Protein AF-J9DWN6-F1 (afdb_monomer_lite)

Secondary structure (DSSP, 8-state):
-THHHH------EEEEEEEPP--SSS----EEEEEEEEGGGTEEEEEEEESHHHHHHHHHHHHHHHHH---HHHHHHHHHHHHH---PPPP-

Organism: Wuchereria bancrofti (NCBI:txid6293)

Radius of gyration: 16.65 Å; chains: 1; bounding box: 37×36×42 Å

Foldseek 3Di:
DVCVPPVDPFDKDKDKDWDDDPDPDPPDQTKMKIKIDRVVVRDIFIDIDGDDVVRVVVRVLVCCCVVVVADPVVVVVVVVVVVVPDVDDPDD

Structure (mmCIF, N/CA/C/O backbone):
data_AF-J9DWN6-F1
#
_entry.id   AF-J9DWN6-F1
#
loop_
_atom_site.group_PDB
_atom_site.id
_atom_site.type_symbol
_atom_site.label_atom_id
_atom_site.label_alt_id
_atom_site.label_comp_id
_atom_site.label_asym_id
_atom_site.label_entity_id
_atom_site.label_seq_id
_atom_site.pdbx_PDB_ins_code
_atom_site.Cartn_x
_atom_site.Cartn_y
_atom_site.Cartn_z
_atom_site.occupancy
_atom_site.B_iso_or_equiv
_atom_site.auth_seq_id
_atom_site.auth_comp_id
_atom_site.auth_asym_id
_atom_site.auth_atom_id
_atom_site.pdbx_PDB_model_num
ATOM 1 N N . GLU A 1 1 ? -16.102 5.470 16.521 1.00 46.22 1 GLU A N 1
ATOM 2 C CA . GLU A 1 1 ? -16.222 6.024 17.891 1.00 46.22 1 GLU A CA 1
ATOM 3 C C . GLU A 1 1 ? -14.868 6.365 18.535 1.00 46.22 1 GLU A C 1
ATOM 5 O O . GLU A 1 1 ? -14.746 7.458 19.067 1.00 46.22 1 GLU A O 1
ATOM 10 N N . LYS A 1 2 ? -13.820 5.527 18.408 1.00 45.31 2 LYS A N 1
ATOM 11 C CA . LYS A 1 2 ? -12.483 5.787 18.997 1.00 45.31 2 LYS A CA 1
ATOM 12 C C . LYS A 1 2 ? -11.718 7.023 18.473 1.00 45.31 2 LYS A C 1
ATOM 14 O O . LYS A 1 2 ? -11.044 7.663 19.269 1.00 45.31 2 LYS A O 1
ATOM 19 N N . GLU A 1 3 ? -11.849 7.416 17.200 1.00 46.81 3 GLU A N 1
ATOM 20 C CA . GLU A 1 3 ? -11.147 8.607 16.658 1.00 46.81 3 GLU A CA 1
ATOM 21 C C . GLU A 1 3 ? -11.594 9.940 17.281 1.00 46.81 3 GLU A C 1
ATOM 23 O O . GLU A 1 3 ? -10.832 10.901 17.298 1.00 46.81 3 GLU A O 1
ATOM 28 N N . ARG A 1 4 ? -12.817 10.020 17.823 1.00 49.94 4 ARG A N 1
ATOM 29 C CA . ARG A 1 4 ? -13.319 11.256 18.449 1.00 49.94 4 ARG A CA 1
ATOM 30 C C . ARG A 1 4 ? -12.743 11.514 19.843 1.00 49.94 4 ARG A C 1
ATOM 32 O O . ARG A 1 4 ? -12.922 12.613 20.353 1.00 49.94 4 ARG A O 1
ATOM 39 N N . ILE A 1 5 ? -12.104 10.518 20.459 1.00 53.25 5 ILE A N 1
ATOM 40 C CA . ILE A 1 5 ? -11.761 10.539 21.888 1.00 53.25 5 ILE A CA 1
ATOM 41 C C . ILE A 1 5 ? -10.255 10.737 22.108 1.00 53.25 5 ILE A C 1
ATOM 43 O O . ILE A 1 5 ? -9.876 11.376 23.083 1.00 53.25 5 ILE A O 1
ATOM 47 N N . SER A 1 6 ? -9.387 10.242 21.214 1.00 58.22 6 SER A N 1
ATOM 48 C CA . SER A 1 6 ? -7.933 10.288 21.443 1.00 58.22 6 SER A CA 1
ATOM 49 C C . SER A 1 6 ? -7.228 11.539 20.908 1.00 58.22 6 SER A C 1
ATOM 51 O O . SER A 1 6 ? -6.092 11.785 21.297 1.00 58.22 6 SER A O 1
ATOM 53 N N . ASN A 1 7 ? -7.848 12.333 20.021 1.00 57.69 7 ASN A N 1
ATOM 54 C CA . ASN A 1 7 ? -7.167 13.406 19.264 1.00 57.69 7 ASN A CA 1
ATOM 55 C C . ASN A 1 7 ? -5.926 12.924 18.469 1.00 57.69 7 ASN A C 1
ATOM 57 O O . ASN A 1 7 ? -5.198 13.732 17.886 1.00 57.69 7 ASN A O 1
ATOM 61 N N . GLU A 1 8 ? -5.682 11.612 18.420 1.00 60.94 8 GLU A N 1
ATOM 62 C CA . GLU A 1 8 ? -4.572 11.016 17.695 1.00 60.94 8 GLU A CA 1
ATOM 63 C C . GLU A 1 8 ? -4.962 10.890 16.231 1.00 60.94 8 GLU A C 1
ATOM 65 O O . GLU A 1 8 ? -5.895 10.174 15.859 1.00 60.94 8 GLU A O 1
ATOM 70 N N . LYS A 1 9 ? -4.238 11.610 15.374 1.00 66.31 9 LYS A N 1
ATOM 71 C CA . LYS A 1 9 ? -4.407 11.474 13.933 1.00 66.31 9 LYS A CA 1
ATOM 72 C C . LYS A 1 9 ? -3.902 10.107 13.509 1.00 66.31 9 LYS A C 1
ATOM 74 O O . LYS A 1 9 ? -2.704 9.820 13.602 1.00 66.31 9 LYS A O 1
ATOM 79 N N . PHE A 1 10 ? -4.798 9.306 12.947 1.00 72.00 10 PHE A N 1
ATOM 80 C CA . PHE A 1 10 ? -4.409 8.089 12.264 1.00 72.00 10 PHE A CA 1
ATOM 81 C C . PHE A 1 10 ? -3.453 8.432 11.111 1.00 72.00 10 PHE A C 1
ATOM 83 O O . PHE A 1 10 ? -3.847 9.028 10.109 1.00 72.00 10 PHE A O 1
ATOM 90 N N . THR A 1 11 ? -2.172 8.101 11.288 1.00 81.50 11 THR A N 1
ATOM 91 C CA . THR A 1 11 ? -1.101 8.462 10.350 1.00 81.50 11 THR A CA 1
ATOM 92 C C . THR A 1 11 ? -0.415 7.192 9.846 1.00 81.50 11 THR A C 1
ATOM 94 O O . THR A 1 11 ? 0.523 6.709 10.485 1.00 81.50 11 THR A O 1
ATOM 97 N N . PRO A 1 12 ? -0.887 6.614 8.727 1.00 87.62 12 PRO A N 1
ATOM 98 C CA . PRO A 1 12 ? -0.211 5.500 8.078 1.00 87.62 12 PRO A CA 1
ATOM 99 C C . PRO A 1 12 ? 1.194 5.908 7.626 1.00 87.62 12 PRO A C 1
ATOM 101 O O . PRO A 1 12 ? 1.381 6.995 7.075 1.00 87.62 12 PRO A O 1
ATOM 104 N N . GLN A 1 13 ? 2.180 5.037 7.830 1.00 93.56 13 GLN A N 1
ATOM 105 C CA . GLN A 1 13 ? 3.572 5.302 7.464 1.00 93.56 13 GLN A CA 1
ATOM 106 C C . GLN A 1 13 ? 3.998 4.396 6.311 1.00 93.56 13 GLN A C 1
ATOM 108 O O . GLN A 1 13 ? 3.905 3.174 6.414 1.00 93.56 13 GLN A O 1
ATOM 113 N N . PHE A 1 14 ? 4.478 4.998 5.219 1.00 94.19 14 PHE A N 1
ATOM 114 C CA . PHE A 1 14 ? 4.983 4.268 4.058 1.00 94.19 14 PHE A CA 1
ATOM 115 C C . PHE A 1 14 ? 6.504 4.339 3.977 1.00 94.19 14 PHE A C 1
ATOM 117 O O . PHE A 1 14 ? 7.075 5.430 3.991 1.00 94.19 14 PHE A O 1
ATOM 124 N N . THR A 1 15 ? 7.137 3.190 3.761 1.00 96.19 15 THR A N 1
ATOM 125 C CA . THR A 1 15 ? 8.571 3.092 3.467 1.00 96.19 15 THR A CA 1
ATOM 126 C C . THR A 1 15 ? 8.768 2.397 2.127 1.00 96.19 15 THR A C 1
ATOM 128 O O . THR A 1 15 ? 8.092 1.416 1.827 1.00 96.19 15 THR A O 1
ATOM 131 N N . PHE A 1 16 ? 9.699 2.899 1.315 1.00 94.81 16 PHE A N 1
ATOM 132 C CA . PHE A 1 16 ? 10.077 2.288 0.042 1.00 94.81 16 PHE A CA 1
ATOM 133 C C . PHE A 1 16 ? 11.562 1.960 0.047 1.00 94.81 16 PHE A C 1
ATOM 135 O O . PHE A 1 16 ? 12.379 2.822 0.366 1.00 94.81 16 PHE A O 1
ATOM 142 N N . SER A 1 17 ? 11.910 0.755 -0.384 1.00 94.81 17 SER A N 1
ATOM 143 C CA . SER A 1 17 ? 13.289 0.374 -0.678 1.00 94.81 17 SER A CA 1
ATOM 144 C C . SER A 1 17 ? 13.390 -0.199 -2.086 1.00 94.81 17 SER A C 1
ATOM 146 O O . SER A 1 17 ? 12.489 -0.887 -2.562 1.00 94.81 17 SER A O 1
ATOM 148 N N . GLU A 1 18 ? 14.467 0.137 -2.790 1.00 92.31 18 GLU A N 1
ATOM 149 C CA . GLU A 1 18 ? 14.801 -0.491 -4.070 1.00 92.31 18 GLU A CA 1
ATOM 150 C C . GLU A 1 18 ? 15.422 -1.862 -3.786 1.00 92.31 18 GLU A C 1
ATOM 152 O O . GLU A 1 18 ? 16.261 -1.995 -2.895 1.00 92.31 18 GLU A O 1
ATOM 157 N N . ILE A 1 19 ? 14.972 -2.885 -4.508 1.00 89.94 19 ILE A N 1
ATOM 158 C CA . ILE A 1 19 ? 15.522 -4.236 -4.417 1.00 89.94 19 ILE A CA 1
ATOM 159 C C . ILE A 1 19 ? 16.489 -4.388 -5.589 1.00 89.94 19 ILE A C 1
ATOM 161 O O . ILE A 1 19 ? 16.048 -4.250 -6.734 1.00 89.94 19 ILE A O 1
ATOM 165 N N . PRO A 1 20 ? 17.776 -4.682 -5.337 1.00 83.12 20 PRO A N 1
ATOM 166 C CA . PRO A 1 20 ? 18.722 -4.969 -6.403 1.00 83.12 20 PRO A CA 1
ATOM 167 C C . PRO A 1 20 ? 18.205 -6.113 -7.280 1.00 83.12 20 PRO A C 1
ATOM 169 O O . PRO A 1 20 ? 17.912 -7.201 -6.780 1.00 83.12 20 PRO A O 1
ATOM 172 N N . THR A 1 21 ? 18.085 -5.871 -8.582 1.00 75.25 21 THR A N 1
ATOM 173 C CA . THR A 1 21 ? 17.811 -6.911 -9.575 1.00 75.25 21 THR A CA 1
ATOM 174 C C . THR A 1 21 ? 19.101 -7.231 -10.317 1.00 75.25 21 THR A C 1
ATOM 176 O O . THR A 1 21 ? 19.811 -6.339 -10.774 1.00 75.25 21 THR A O 1
ATOM 179 N N . THR A 1 22 ? 19.442 -8.515 -10.407 1.00 68.00 22 THR A N 1
ATOM 180 C CA . THR A 1 22 ? 20.489 -8.995 -11.313 1.00 68.00 22 THR A CA 1
ATOM 181 C C . THR A 1 22 ? 19.925 -8.978 -12.726 1.00 68.00 22 THR A C 1
ATOM 183 O O . THR A 1 22 ? 19.209 -9.897 -13.119 1.00 68.00 22 THR A O 1
ATOM 186 N N . ASP A 1 23 ? 20.190 -7.908 -13.466 1.00 60.78 23 ASP A N 1
ATOM 187 C CA . ASP A 1 23 ? 19.780 -7.793 -14.860 1.00 60.78 23 ASP A CA 1
ATOM 188 C C . ASP A 1 23 ? 20.818 -8.414 -15.792 1.00 60.78 23 ASP A C 1
ATOM 190 O O . ASP A 1 23 ? 21.984 -8.025 -15.785 1.00 60.78 23 ASP A O 1
ATOM 194 N N . ILE A 1 24 ? 20.371 -9.372 -16.606 1.00 60.00 24 ILE A N 1
ATOM 195 C CA . ILE A 1 24 ? 21.180 -10.037 -17.638 1.00 60.00 24 ILE A CA 1
ATOM 196 C C . ILE A 1 24 ? 20.951 -9.377 -19.022 1.00 60.00 24 ILE A C 1
ATOM 198 O O . ILE A 1 24 ? 21.793 -9.511 -19.900 1.00 60.00 24 ILE A O 1
ATOM 202 N N . ASP A 1 25 ? 19.887 -8.573 -19.204 1.00 56.62 25 ASP A N 1
ATOM 203 C CA . ASP A 1 25 ? 19.419 -8.126 -20.538 1.00 56.62 25 ASP A CA 1
ATOM 204 C C . ASP A 1 25 ? 19.125 -6.612 -20.696 1.00 56.62 25 ASP A C 1
ATOM 206 O O . ASP A 1 25 ? 18.400 -6.183 -21.595 1.00 56.62 25 ASP A O 1
ATOM 210 N N . GLY A 1 26 ? 19.686 -5.746 -19.844 1.00 56.34 26 GLY A N 1
ATOM 211 C CA . GLY A 1 26 ? 19.755 -4.293 -20.111 1.00 56.34 26 GLY A CA 1
ATOM 212 C C . GLY A 1 26 ? 18.428 -3.505 -20.139 1.00 56.34 26 GLY A C 1
ATOM 213 O O . GLY A 1 26 ? 18.442 -2.300 -20.388 1.00 56.34 26 GLY A O 1
ATOM 214 N N . LYS A 1 27 ? 17.284 -4.138 -19.850 1.00 62.09 27 LYS A N 1
ATOM 215 C CA . LYS A 1 27 ? 15.962 -3.500 -19.682 1.00 62.09 27 LYS A CA 1
ATOM 216 C C . LYS A 1 27 ? 15.453 -3.688 -18.250 1.00 62.09 27 LYS A C 1
ATOM 218 O O . LYS A 1 27 ? 14.426 -4.322 -18.017 1.00 62.09 27 LYS A O 1
ATOM 223 N N . SER A 1 28 ? 16.185 -3.144 -17.285 1.00 60.44 28 SER A N 1
ATOM 224 C CA . SER A 1 28 ? 15.892 -3.334 -15.866 1.00 60.44 28 SER A CA 1
ATOM 225 C C . SER A 1 28 ? 14.639 -2.574 -15.427 1.00 60.44 28 SER A C 1
ATOM 227 O O . SER A 1 28 ? 14.628 -1.355 -15.241 1.00 60.44 28 SER A O 1
ATOM 229 N N . SER A 1 29 ? 13.536 -3.299 -15.236 1.00 70.25 29 SER A N 1
ATOM 230 C CA . SER A 1 29 ? 12.405 -2.763 -14.479 1.00 70.25 29 SER A CA 1
ATOM 231 C C . SER A 1 29 ? 12.813 -2.734 -13.008 1.00 70.25 29 SER A C 1
ATOM 233 O O . SER A 1 29 ? 12.992 -3.783 -12.398 1.00 70.25 29 SER A O 1
ATOM 235 N N . LYS A 1 30 ? 12.977 -1.542 -12.425 1.00 83.31 30 LYS A N 1
ATOM 236 C CA . LYS A 1 30 ? 13.345 -1.402 -11.007 1.00 83.31 30 LYS A CA 1
ATOM 237 C C . LYS A 1 30 ? 12.317 -2.107 -10.117 1.00 83.31 30 LYS A C 1
ATOM 239 O O . LYS A 1 30 ? 11.130 -1.748 -10.132 1.00 83.31 30 LYS A O 1
ATOM 244 N N . LYS A 1 31 ? 12.772 -3.093 -9.341 1.00 90.00 31 LYS A N 1
ATOM 245 C CA . LYS A 1 31 ? 11.964 -3.750 -8.310 1.00 90.00 31 LYS A CA 1
ATOM 246 C C . LYS A 1 31 ? 12.058 -2.946 -7.016 1.00 90.00 31 LYS A C 1
ATOM 248 O O . LYS A 1 31 ? 13.121 -2.466 -6.637 1.00 90.00 31 LYS A O 1
ATOM 253 N N . PHE A 1 32 ? 10.942 -2.795 -6.326 1.00 92.44 32 PHE A N 1
ATOM 254 C CA . PHE A 1 32 ? 10.851 -2.081 -5.062 1.00 92.44 32 PHE A CA 1
ATOM 255 C C . PHE A 1 32 ? 10.094 -2.935 -4.046 1.00 92.44 32 PHE A C 1
ATOM 257 O O . PHE A 1 32 ? 9.210 -3.711 -4.415 1.00 92.44 32 PHE A O 1
ATOM 264 N N . ARG A 1 33 ? 10.404 -2.747 -2.765 1.00 95.06 33 ARG A N 1
ATOM 265 C CA . ARG A 1 33 ? 9.572 -3.148 -1.631 1.00 95.06 33 ARG A CA 1
ATOM 266 C C . ARG A 1 33 ? 8.871 -1.909 -1.093 1.00 95.06 33 ARG A C 1
ATOM 268 O O . ARG A 1 33 ? 9.502 -0.868 -0.911 1.00 95.06 33 ARG A O 1
ATOM 275 N N . CYS A 1 34 ? 7.577 -2.017 -0.831 1.00 97.00 34 CYS A N 1
ATOM 276 C CA . CYS A 1 34 ? 6.812 -1.024 -0.095 1.00 97.00 34 CYS A CA 1
ATOM 277 C C . CYS A 1 34 ? 6.362 -1.641 1.221 1.00 97.00 34 CYS A C 1
ATOM 279 O O . CYS A 1 34 ? 5.861 -2.761 1.223 1.00 97.00 34 CYS A O 1
ATOM 281 N N . MET A 1 35 ? 6.538 -0.908 2.315 1.00 97.38 35 MET A N 1
ATOM 282 C CA . MET A 1 35 ? 6.006 -1.252 3.625 1.00 97.38 35 MET A CA 1
ATOM 283 C C . MET A 1 35 ? 4.985 -0.208 4.058 1.00 97.38 35 MET A C 1
ATOM 285 O O . MET A 1 35 ? 5.236 0.987 3.911 1.00 97.38 35 MET A O 1
ATOM 289 N N . LEU A 1 36 ? 3.868 -0.667 4.616 1.00 95.94 36 LEU A N 1
ATOM 290 C CA . LEU A 1 36 ? 2.840 0.151 5.250 1.00 95.94 36 LEU A CA 1
ATOM 291 C C . LEU A 1 36 ? 2.761 -0.226 6.728 1.00 95.94 36 LEU A C 1
ATOM 293 O O . LEU A 1 36 ? 2.322 -1.324 7.058 1.00 95.94 36 LEU A O 1
ATOM 297 N N . ALA A 1 37 ? 3.167 0.681 7.611 1.00 95.25 37 ALA A N 1
ATOM 298 C CA . ALA A 1 37 ? 2.981 0.532 9.047 1.00 95.25 37 ALA A CA 1
ATOM 299 C C . ALA A 1 37 ? 1.730 1.294 9.498 1.00 95.25 37 ALA A C 1
ATOM 301 O O . ALA A 1 37 ? 1.526 2.457 9.134 1.00 95.25 37 ALA A O 1
ATOM 302 N N . LEU A 1 38 ? 0.913 0.630 10.315 1.00 91.81 38 LEU A N 1
ATOM 303 C CA . LEU A 1 38 ? -0.256 1.173 10.997 1.00 91.81 38 LEU A CA 1
ATOM 304 C C . LEU A 1 38 ? 0.009 1.144 12.516 1.00 91.81 38 LEU A C 1
ATOM 306 O O . LEU A 1 38 ? -0.391 0.187 13.187 1.00 91.81 38 LEU A O 1
ATOM 310 N N . PRO A 1 39 ? 0.710 2.154 13.077 1.00 86.38 39 PRO A N 1
ATOM 311 C CA . PRO A 1 39 ? 1.221 2.096 14.450 1.00 86.38 39 PRO A CA 1
ATOM 312 C C . PRO A 1 39 ? 0.125 1.918 15.502 1.00 86.38 39 PRO A C 1
ATOM 314 O O . PRO A 1 39 ? 0.292 1.155 16.446 1.00 86.38 39 PRO A O 1
ATOM 317 N N . HIS A 1 40 ? -1.026 2.563 15.295 1.00 83.88 40 HIS A N 1
ATOM 318 C CA . HIS A 1 40 ? -2.156 2.537 16.227 1.00 83.88 40 HIS A CA 1
ATOM 319 C C . HIS A 1 40 ? -2.822 1.152 16.323 1.00 83.88 40 HIS A C 1
ATOM 321 O O . HIS A 1 40 ? -3.463 0.842 17.322 1.00 83.88 40 HIS A O 1
ATOM 327 N N . GLN A 1 41 ? -2.677 0.313 15.293 1.00 84.69 41 GLN A N 1
ATOM 328 C CA . GLN A 1 41 ? -3.193 -1.056 15.241 1.00 84.69 41 GLN A CA 1
ATOM 329 C C . GLN A 1 41 ? -2.089 -2.096 15.467 1.00 84.69 41 GLN A C 1
ATOM 331 O O . GLN A 1 41 ? -2.388 -3.286 15.506 1.00 84.69 41 GLN A O 1
ATOM 336 N N . GLY A 1 42 ? -0.821 -1.678 15.567 1.00 88.75 42 GLY A N 1
ATOM 337 C CA . GLY A 1 42 ? 0.322 -2.589 15.653 1.00 88.75 42 GLY A CA 1
ATOM 338 C C . GLY A 1 42 ? 0.494 -3.486 14.420 1.00 88.75 42 GLY A C 1
ATOM 339 O O . GLY A 1 42 ? 1.062 -4.568 14.538 1.00 88.75 42 GLY A O 1
ATOM 340 N N . LYS A 1 43 ? -0.008 -3.070 13.247 1.00 92.06 43 LYS A N 1
ATOM 341 C CA . LYS A 1 43 ? 0.027 -3.866 12.007 1.00 92.06 43 LYS A CA 1
ATOM 342 C C . LYS A 1 43 ? 1.057 -3.325 11.017 1.00 92.06 43 LYS A C 1
ATOM 344 O O . LYS A 1 43 ? 1.230 -2.111 10.894 1.00 92.06 43 LYS A O 1
ATOM 349 N N . VAL A 1 44 ? 1.715 -4.222 10.284 1.00 95.31 44 VAL A N 1
ATOM 350 C CA . VAL A 1 44 ? 2.681 -3.883 9.229 1.00 95.31 44 VAL A CA 1
ATOM 351 C C . VAL A 1 44 ? 2.444 -4.779 8.017 1.00 95.31 44 VAL A C 1
ATOM 353 O O . VAL A 1 44 ? 2.391 -5.997 8.153 1.00 95.31 44 VAL A O 1
ATOM 356 N N . TYR A 1 45 ? 2.349 -4.171 6.837 1.00 95.94 45 TYR A N 1
ATOM 357 C CA . TYR A 1 45 ? 2.168 -4.851 5.552 1.00 95.94 45 TYR A CA 1
ATOM 358 C C . TYR A 1 45 ? 3.372 -4.588 4.655 1.00 95.94 45 T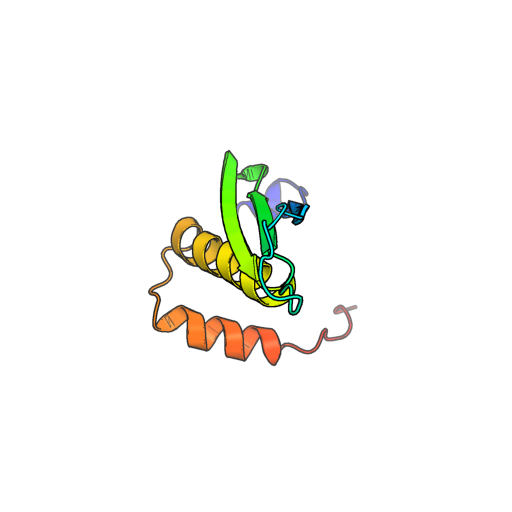YR A C 1
ATOM 360 O O . TYR A 1 45 ? 3.990 -3.523 4.743 1.00 95.94 45 TYR A O 1
ATOM 368 N N . SE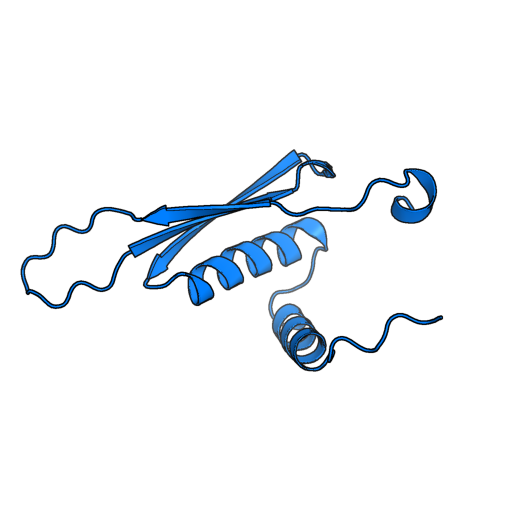R A 1 46 ? 3.713 -5.537 3.786 1.00 96.56 46 SER A N 1
ATOM 369 C CA . SER A 1 46 ? 4.855 -5.421 2.879 1.00 96.56 46 SER A CA 1
ATOM 370 C C . SER A 1 46 ? 4.555 -6.080 1.543 1.00 96.56 46 SER A C 1
ATOM 372 O O . SER A 1 46 ? 4.176 -7.244 1.505 1.00 96.56 46 SER A O 1
ATOM 374 N N . HIS A 1 47 ? 4.824 -5.369 0.449 1.00 95.75 47 HIS A N 1
ATOM 375 C CA . HIS A 1 47 ? 4.651 -5.887 -0.904 1.00 95.75 47 HIS A CA 1
ATOM 376 C C . HIS A 1 47 ? 5.852 -5.543 -1.780 1.00 95.75 47 HIS A C 1
ATOM 378 O O . HIS A 1 47 ? 6.386 -4.431 -1.727 1.00 95.75 47 HIS A O 1
ATOM 384 N N . GLU A 1 48 ? 6.268 -6.493 -2.612 1.00 94.62 48 GLU A N 1
ATOM 385 C CA . GLU A 1 48 ? 7.349 -6.312 -3.575 1.00 94.62 48 GLU A CA 1
ATOM 386 C C . GLU A 1 48 ? 6.832 -6.360 -5.001 1.00 94.62 48 GLU A C 1
ATOM 388 O O . GLU A 1 48 ? 5.934 -7.127 -5.327 1.00 94.62 48 GLU A O 1
ATOM 393 N N . GLY A 1 49 ? 7.451 -5.592 -5.883 1.00 92.00 49 GLY A N 1
ATOM 394 C CA . GLY A 1 49 ? 7.072 -5.601 -7.285 1.00 92.00 49 GLY A CA 1
ATOM 395 C C . GLY A 1 49 ? 7.742 -4.494 -8.070 1.00 92.00 49 GLY A C 1
ATOM 396 O O . GLY A 1 49 ? 8.669 -3.838 -7.598 1.00 92.00 49 GLY A O 1
ATOM 397 N N . TYR A 1 50 ? 7.267 -4.297 -9.290 1.00 90.56 50 TYR A N 1
ATOM 398 C CA . TYR A 1 50 ? 7.845 -3.341 -10.222 1.00 90.56 50 TYR A CA 1
ATOM 399 C C . TYR A 1 50 ? 7.077 -2.017 -10.188 1.00 90.56 50 TYR A C 1
ATOM 401 O O . TYR A 1 50 ? 5.856 -1.980 -10.340 1.00 90.56 50 TYR A O 1
ATOM 409 N N . GLY A 1 51 ? 7.815 -0.921 -9.991 1.00 87.88 51 GLY A N 1
ATOM 410 C CA . GLY A 1 51 ? 7.258 0.426 -9.849 1.00 87.88 51 GLY A CA 1
ATOM 411 C C . GLY A 1 51 ? 6.644 0.717 -8.470 1.00 87.88 51 GLY A C 1
ATOM 412 O O . GLY A 1 51 ? 6.059 -0.145 -7.823 1.00 87.88 51 GLY A O 1
ATOM 413 N N . LYS A 1 52 ? 6.751 1.972 -8.012 1.00 87.31 52 LYS A N 1
ATOM 414 C CA . LYS A 1 52 ? 6.324 2.391 -6.660 1.00 87.31 52 LYS A CA 1
ATOM 415 C C . LYS A 1 52 ? 4.802 2.476 -6.486 1.00 87.31 52 LYS A C 1
ATOM 417 O O . LYS A 1 52 ? 4.289 2.137 -5.424 1.00 87.31 52 LYS A O 1
ATOM 422 N N . SER A 1 53 ? 4.068 2.932 -7.502 1.00 88.44 53 SER A N 1
ATOM 423 C CA . SER A 1 53 ? 2.609 3.104 -7.400 1.00 88.44 53 SER A CA 1
ATOM 424 C C . SER A 1 53 ? 1.848 1.773 -7.298 1.00 88.44 53 SER A C 1
ATOM 426 O O . SER A 1 53 ? 1.026 1.656 -6.389 1.00 88.44 53 SER A O 1
ATOM 428 N N . PRO A 1 54 ? 2.121 0.753 -8.143 1.00 89.31 54 PRO A N 1
ATOM 429 C CA . PRO A 1 54 ? 1.427 -0.534 -8.058 1.00 89.31 54 PRO A CA 1
ATOM 430 C C . PRO A 1 54 ? 1.610 -1.224 -6.703 1.00 89.31 54 PRO A C 1
ATOM 432 O O . PRO A 1 54 ? 0.634 -1.673 -6.105 1.00 89.31 54 PRO A O 1
ATOM 435 N N . ILE A 1 55 ? 2.839 -1.237 -6.178 1.00 93.00 55 ILE A N 1
ATOM 436 C CA . ILE A 1 55 ? 3.141 -1.874 -4.890 1.00 93.00 55 ILE A CA 1
ATOM 437 C C . ILE A 1 55 ? 2.544 -1.109 -3.706 1.00 93.00 55 ILE A C 1
ATOM 439 O O . ILE A 1 55 ? 2.081 -1.733 -2.757 1.00 93.00 55 ILE A O 1
ATOM 443 N N . LYS A 1 56 ? 2.481 0.231 -3.773 1.00 91.44 56 LYS A N 1
ATOM 444 C CA . LYS A 1 56 ? 1.815 1.047 -2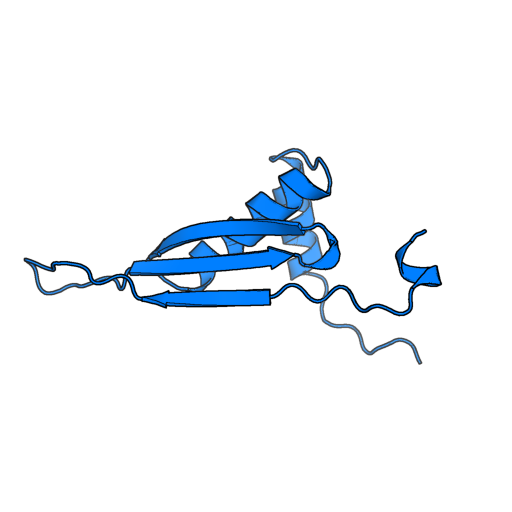.750 1.00 91.44 56 LYS A CA 1
ATOM 445 C C . LYS A 1 56 ? 0.326 0.713 -2.689 1.00 91.44 56 LYS A C 1
ATOM 447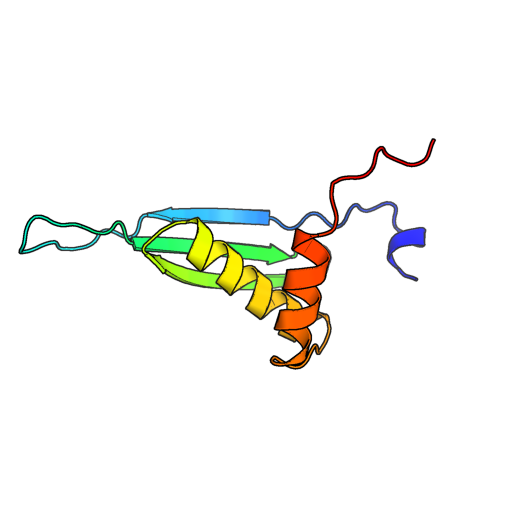 O O . LYS A 1 56 ? -0.229 0.540 -1.613 1.00 91.44 56 LYS A O 1
ATOM 452 N N . ASN A 1 57 ? -0.320 0.586 -3.848 1.00 90.88 57 ASN A N 1
ATOM 453 C CA . ASN A 1 57 ? -1.732 0.216 -3.917 1.00 90.88 57 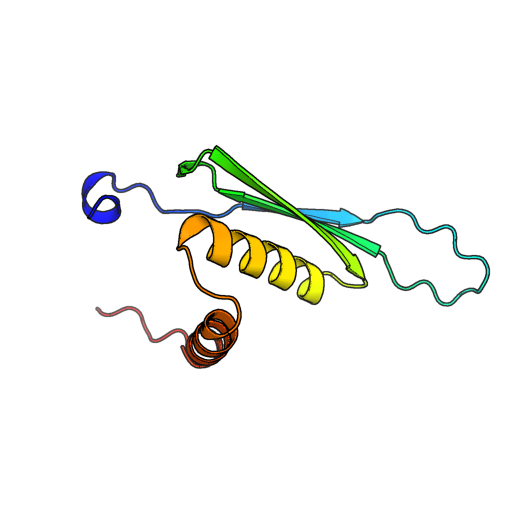ASN A CA 1
ATOM 454 C C . ASN A 1 57 ? -1.971 -1.229 -3.454 1.00 90.88 57 ASN A C 1
ATOM 456 O O . ASN A 1 57 ? -3.038 -1.523 -2.926 1.00 90.88 57 ASN A O 1
ATOM 460 N N . ALA A 1 58 ? -1.005 -2.132 -3.647 1.00 90.94 58 ALA A N 1
ATOM 461 C CA . ALA A 1 58 ? -1.089 -3.500 -3.140 1.00 90.94 58 ALA A CA 1
ATOM 462 C C . ALA A 1 58 ? -1.099 -3.539 -1.604 1.00 90.94 58 ALA A C 1
ATOM 464 O O . ALA A 1 58 ? -2.058 -4.057 -1.038 1.00 90.94 58 ALA A O 1
ATOM 465 N N . VAL A 1 59 ? -0.131 -2.895 -0.934 1.00 93.19 59 VAL A N 1
ATOM 466 C CA . VAL A 1 59 ? -0.113 -2.849 0.543 1.00 93.19 59 VAL A CA 1
ATOM 467 C C . VAL A 1 59 ? -1.327 -2.124 1.131 1.00 93.19 59 VAL A C 1
ATOM 469 O O . VAL A 1 59 ? -1.801 -2.497 2.198 1.00 93.19 59 VAL A O 1
ATOM 472 N N . ILE A 1 60 ? -1.869 -1.111 0.440 1.00 90.31 60 ILE A N 1
ATOM 473 C CA . ILE A 1 60 ? -3.109 -0.440 0.864 1.00 90.31 60 ILE A CA 1
ATOM 474 C C . ILE A 1 60 ? -4.290 -1.412 0.809 1.00 90.31 60 ILE A C 1
ATOM 476 O O . ILE A 1 60 ? -5.057 -1.480 1.764 1.00 90.31 60 ILE A O 1
ATOM 480 N N . ARG A 1 61 ? -4.446 -2.169 -0.286 1.00 88.50 61 ARG A N 1
ATOM 481 C CA . ARG A 1 61 ? -5.535 -3.148 -0.424 1.00 88.50 61 ARG A CA 1
ATOM 482 C C . ARG A 1 61 ? -5.453 -4.241 0.635 1.00 88.50 61 ARG A C 1
ATOM 484 O O . ARG A 1 61 ? -6.467 -4.536 1.252 1.00 88.50 61 ARG A O 1
ATOM 491 N N . GLU A 1 62 ? -4.263 -4.792 0.865 1.00 90.06 62 GLU A N 1
ATOM 492 C CA . GLU A 1 62 ? -4.026 -5.784 1.923 1.00 90.06 62 GLU A CA 1
ATOM 493 C C . GLU A 1 62 ? -4.449 -5.238 3.295 1.00 90.06 62 GLU A C 1
ATOM 495 O O . GLU A 1 62 ? -5.204 -5.888 4.016 1.00 90.06 62 GLU A O 1
ATOM 500 N N . ALA A 1 63 ? -4.055 -4.000 3.608 1.00 89.38 63 ALA A N 1
ATOM 501 C CA . ALA A 1 63 ? -4.427 -3.352 4.858 1.00 89.38 63 ALA A CA 1
ATOM 502 C C . ALA A 1 63 ? -5.929 -3.081 4.987 1.00 89.38 63 ALA A C 1
ATOM 504 O O . ALA A 1 63 ? -6.478 -3.208 6.078 1.00 89.38 63 ALA A O 1
ATOM 505 N N . LEU A 1 64 ? -6.607 -2.696 3.903 1.00 85.56 64 LEU A N 1
ATOM 506 C CA . LEU A 1 64 ? -8.045 -2.432 3.934 1.00 85.56 64 LEU A CA 1
ATOM 507 C C . LEU A 1 64 ? -8.855 -3.708 4.191 1.00 85.56 64 LEU A C 1
ATOM 509 O O . LEU A 1 64 ? -9.780 -3.666 4.998 1.00 85.56 64 LEU A O 1
ATOM 513 N N . VAL A 1 65 ? -8.484 -4.827 3.559 1.00 86.38 65 VAL A N 1
ATOM 514 C CA . VAL A 1 65 ? -9.126 -6.132 3.799 1.00 86.38 65 VAL A CA 1
ATOM 515 C C . VAL A 1 65 ? -8.962 -6.543 5.257 1.00 86.38 65 VAL A C 1
ATOM 517 O O . VAL A 1 65 ? -9.942 -6.868 5.911 1.00 86.38 65 VAL A O 1
ATOM 520 N N . ASP A 1 66 ? -7.742 -6.475 5.788 1.00 86.75 66 ASP A N 1
ATOM 521 C CA . ASP A 1 66 ? -7.441 -6.965 7.137 1.00 86.75 66 ASP A CA 1
ATOM 522 C C . ASP A 1 66 ? -7.928 -6.027 8.264 1.00 86.75 66 ASP A C 1
ATOM 524 O O . ASP A 1 66 ? -8.251 -6.469 9.365 1.00 86.75 66 ASP A O 1
ATOM 528 N N . VAL A 1 67 ? -7.977 -4.707 8.049 1.00 85.00 67 VAL A N 1
ATOM 529 C CA . VAL A 1 67 ? -8.445 -3.760 9.085 1.00 85.00 67 VAL A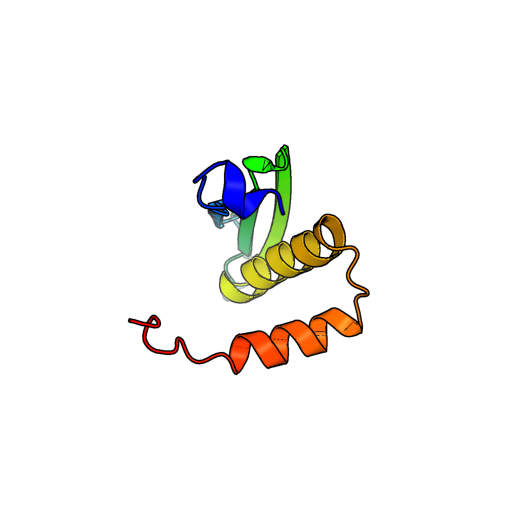 CA 1
ATOM 530 C C . VAL A 1 67 ? -9.964 -3.631 9.109 1.00 85.00 67 VAL A C 1
ATOM 532 O O . VAL A 1 67 ? -10.531 -3.461 10.187 1.00 85.00 67 VAL A O 1
ATOM 535 N N . PHE A 1 68 ? -10.611 -3.665 7.946 1.00 81.19 68 PHE A N 1
ATOM 536 C CA . PHE A 1 68 ? -12.036 -3.355 7.820 1.00 81.19 68 PHE A CA 1
ATOM 537 C C . PHE A 1 68 ? -12.901 -4.564 7.454 1.00 81.19 68 PHE A C 1
ATOM 539 O O . PHE A 1 68 ? -14.101 -4.382 7.277 1.00 81.19 68 PHE A O 1
ATOM 546 N N . ASP A 1 69 ? -12.311 -5.759 7.343 1.00 79.25 69 ASP A N 1
ATOM 547 C CA . ASP A 1 69 ? -12.990 -6.990 6.912 1.00 79.25 69 ASP A CA 1
ATOM 548 C C . ASP A 1 69 ? -13.764 -6.792 5.596 1.00 79.25 69 ASP A C 1
ATOM 550 O O . ASP A 1 69 ? -14.894 -7.239 5.422 1.00 79.25 69 ASP A O 1
ATOM 554 N N . VAL A 1 70 ? -13.170 -6.023 4.675 1.00 71.69 70 VAL A N 1
ATOM 555 C CA . VAL A 1 70 ? -13.809 -5.659 3.405 1.00 71.69 70 VAL A CA 1
ATOM 556 C C . VAL A 1 70 ? -13.573 -6.779 2.390 1.00 71.69 70 VAL A C 1
ATOM 558 O O . VAL A 1 70 ? -12.414 -7.048 2.050 1.00 71.69 70 VAL A O 1
ATOM 561 N N . PRO A 1 71 ? -14.635 -7.390 1.835 1.00 75.00 71 PRO A N 1
ATOM 562 C CA . PRO A 1 71 ? -14.512 -8.373 0.766 1.00 75.00 71 PRO A CA 1
ATOM 563 C C . PRO A 1 71 ? -13.779 -7.812 -0.467 1.00 75.00 71 PRO A C 1
ATOM 565 O O . PRO A 1 71 ? -13.898 -6.634 -0.819 1.00 75.00 71 PRO A O 1
ATOM 568 N N . GLN A 1 72 ? -12.997 -8.648 -1.160 1.00 70.50 72 GLN A N 1
ATOM 569 C CA . GLN A 1 72 ? -12.170 -8.197 -2.295 1.00 70.50 72 GLN A CA 1
ATOM 570 C C . GLN A 1 72 ? -12.969 -7.609 -3.467 1.00 70.50 72 GLN A C 1
ATOM 572 O O . GLN A 1 72 ? -12.462 -6.775 -4.222 1.00 70.50 72 GLN A O 1
ATOM 577 N N . ASP A 1 73 ? -14.204 -8.046 -3.649 1.00 75.25 73 ASP A N 1
ATOM 578 C CA . ASP A 1 73 ? -15.151 -7.524 -4.626 1.00 75.25 73 ASP A CA 1
ATOM 579 C C . ASP A 1 73 ? -15.654 -6.120 -4.253 1.00 75.25 73 ASP A C 1
ATOM 581 O O . ASP A 1 73 ? -15.800 -5.268 -5.137 1.00 75.25 73 ASP A O 1
ATOM 585 N N . GLU A 1 74 ? -15.797 -5.826 -2.960 1.00 71.00 74 GLU A N 1
ATOM 586 C CA . GLU A 1 74 ? -16.180 -4.503 -2.459 1.00 71.00 74 GLU A CA 1
ATOM 587 C C . GLU A 1 74 ? -15.035 -3.481 -2.517 1.00 71.00 74 GLU A C 1
ATOM 589 O O . GLU A 1 74 ? -15.275 -2.294 -2.771 1.00 71.00 74 GLU A O 1
ATOM 594 N N . LEU A 1 75 ? -13.777 -3.925 -2.404 1.00 71.94 75 LEU A N 1
ATOM 595 C CA . LEU A 1 75 ? -12.593 -3.061 -2.538 1.00 71.94 75 LEU A CA 1
ATOM 596 C C . LEU A 1 75 ? -12.598 -2.251 -3.839 1.00 71.94 75 LEU A C 1
ATOM 598 O O . LEU A 1 75 ? -12.278 -1.064 -3.828 1.00 71.94 75 LEU A O 1
ATOM 602 N N . LYS A 1 76 ? -13.007 -2.852 -4.964 1.00 71.62 76 LYS A N 1
ATOM 603 C CA . LYS A 1 76 ? -13.051 -2.159 -6.266 1.00 71.62 76 LYS A CA 1
ATOM 604 C C . LYS A 1 76 ? -14.028 -0.982 -6.261 1.00 71.62 76 LYS A C 1
ATOM 606 O O . LYS A 1 76 ? -13.802 0.012 -6.955 1.00 71.62 76 LYS A O 1
ATOM 611 N N . MET A 1 77 ? -15.120 -1.077 -5.501 1.00 68.69 77 MET A N 1
ATOM 612 C CA . MET A 1 77 ? -16.070 0.027 -5.339 1.00 68.69 77 MET A CA 1
ATOM 613 C C . MET A 1 77 ? -15.490 1.130 -4.455 1.00 68.69 77 MET A C 1
ATOM 615 O O . MET A 1 77 ? -15.647 2.309 -4.781 1.00 68.69 77 MET A O 1
ATOM 619 N N . VAL A 1 78 ? -14.791 0.757 -3.380 1.00 67.06 78 VAL A N 1
ATOM 620 C CA . VAL A 1 78 ? -14.107 1.696 -2.480 1.00 67.06 78 VAL A CA 1
ATOM 621 C C . VAL A 1 78 ? -13.020 2.468 -3.226 1.00 67.06 78 VAL A C 1
ATOM 623 O O . VAL A 1 78 ? -13.012 3.695 -3.177 1.00 67.06 78 VAL A O 1
ATOM 626 N N . GLU A 1 79 ? -12.168 1.790 -3.997 1.00 67.44 79 GLU A N 1
ATOM 627 C CA . GLU A 1 79 ? -11.119 2.418 -4.810 1.00 67.44 79 GLU A CA 1
ATOM 628 C C . GLU A 1 79 ? -11.696 3.412 -5.826 1.00 67.44 79 GLU A C 1
ATOM 630 O O . GLU A 1 79 ? -11.220 4.544 -5.933 1.00 67.44 79 GLU A O 1
ATOM 635 N N . ARG A 1 80 ? -12.769 3.035 -6.538 1.00 66.00 80 ARG A N 1
ATOM 636 C CA . ARG A 1 80 ? -13.457 3.928 -7.488 1.00 66.00 80 ARG A CA 1
ATOM 637 C C . ARG A 1 80 ? -14.054 5.154 -6.803 1.00 66.00 80 ARG A C 1
ATOM 639 O O . ARG A 1 80 ? -13.988 6.249 -7.356 1.00 66.00 80 ARG A O 1
ATOM 646 N N . ARG A 1 81 ? -14.647 4.989 -5.617 1.00 62.72 81 ARG A N 1
ATOM 647 C CA . ARG A 1 81 ? -15.220 6.104 -4.850 1.00 62.72 81 ARG A CA 1
ATOM 648 C C . ARG A 1 81 ? -14.125 7.016 -4.307 1.00 62.72 81 ARG A C 1
ATOM 650 O O . ARG A 1 81 ? -14.237 8.220 -4.485 1.00 62.72 81 ARG A O 1
ATOM 657 N N . ALA A 1 82 ? -13.046 6.464 -3.756 1.00 64.00 82 ALA A N 1
ATOM 658 C CA . ALA A 1 82 ? -11.908 7.226 -3.247 1.00 64.00 82 ALA A CA 1
ATOM 659 C C . ALA A 1 82 ? -11.192 8.033 -4.343 1.00 64.00 82 ALA A C 1
ATOM 661 O O . ALA A 1 82 ? -10.846 9.187 -4.122 1.00 64.00 82 ALA A O 1
ATOM 662 N N . MET A 1 83 ? -11.041 7.474 -5.547 1.00 56.97 83 MET A N 1
ATOM 663 C CA . MET A 1 83 ? -10.474 8.180 -6.708 1.00 56.97 83 MET A CA 1
ATOM 664 C C . MET A 1 83 ? -11.377 9.316 -7.223 1.00 56.97 83 MET A C 1
ATOM 666 O O . MET A 1 83 ? -10.885 10.279 -7.807 1.00 56.97 83 MET A O 1
ATOM 670 N N . ASN A 1 84 ? -12.691 9.217 -6.992 1.00 53.16 84 ASN A N 1
ATOM 671 C CA . ASN A 1 84 ? -13.674 10.247 -7.340 1.00 53.16 84 ASN A CA 1
ATOM 672 C C . ASN A 1 84 ? -13.941 11.245 -6.200 1.00 53.16 84 ASN A C 1
ATOM 674 O O . ASN A 1 84 ? -14.586 12.272 -6.430 1.00 53.16 84 ASN A O 1
ATOM 678 N N . LEU A 1 85 ? -13.426 10.990 -4.992 1.00 49.22 85 LEU A N 1
ATOM 679 C CA . LEU A 1 85 ? -13.333 11.991 -3.937 1.00 49.22 85 LEU A CA 1
ATOM 680 C C . LEU A 1 85 ? -12.231 12.972 -4.340 1.00 49.22 85 LEU A C 1
ATOM 682 O O . LEU A 1 85 ? -11.069 12.846 -3.958 1.00 49.22 85 LEU A O 1
ATOM 686 N N . LYS A 1 86 ? -12.602 13.982 -5.135 1.00 53.22 86 LYS A N 1
ATOM 687 C CA . LYS A 1 86 ? -11.794 15.200 -5.227 1.00 53.22 86 LYS A CA 1
ATOM 688 C C . LYS A 1 86 ? -11.544 15.672 -3.790 1.00 53.22 86 LYS A C 1
ATOM 690 O O . LYS A 1 86 ? -12.500 15.639 -3.011 1.00 53.22 86 LYS A O 1
ATOM 695 N N . PRO A 1 87 ? -10.329 16.115 -3.423 1.00 50.50 87 PRO A N 1
ATOM 696 C CA . PRO A 1 87 ? -10.133 16.812 -2.163 1.00 50.50 87 PRO A CA 1
ATOM 697 C C . PRO A 1 87 ? -11.031 18.052 -2.195 1.00 50.50 87 PRO A C 1
ATOM 699 O O . PRO A 1 87 ? -10.709 19.068 -2.809 1.00 50.50 87 PRO A O 1
ATOM 702 N N . GLY A 1 88 ? -12.232 17.918 -1.637 1.00 52.81 88 GLY A N 1
ATOM 703 C CA . GLY A 1 88 ? -13.139 19.027 -1.428 1.00 52.81 88 GLY A CA 1
ATOM 704 C C . GLY A 1 88 ? -12.459 19.994 -0.476 1.00 52.81 88 GLY A C 1
ATOM 705 O O . GLY A 1 88 ? -11.696 19.570 0.397 1.00 52.81 88 GLY A O 1
ATOM 706 N N . LYS A 1 89 ? -12.706 21.295 -0.659 1.00 47.19 89 LYS A N 1
ATOM 707 C CA . LYS A 1 89 ? -12.246 22.293 0.310 1.00 47.19 89 LYS A CA 1
ATOM 708 C C . LYS A 1 89 ? -12.676 21.829 1.709 1.00 47.19 89 LYS A C 1
ATOM 710 O O . LYS A 1 89 ? -13.823 21.392 1.841 1.00 47.19 89 LYS A O 1
ATOM 715 N N . PRO A 1 90 ? -11.785 21.880 2.716 1.00 49.59 90 PRO A N 1
ATOM 716 C CA . PRO A 1 90 ? -12.166 21.539 4.079 1.00 49.59 90 PRO A CA 1
ATOM 717 C C . PRO A 1 90 ? -13.408 22.355 4.442 1.00 49.59 90 PRO A C 1
ATOM 719 O O . PRO A 1 90 ? -13.450 23.553 4.157 1.00 49.59 90 PRO A O 1
ATOM 722 N N . MET A 1 91 ? -14.434 21.690 4.980 1.00 50.12 91 MET A N 1
ATOM 723 C CA . MET A 1 91 ? -15.609 22.375 5.519 1.00 50.12 91 MET A CA 1
ATOM 724 C C . MET A 1 91 ? -15.118 23.409 6.537 1.00 50.12 91 MET A C 1
ATOM 726 O O . MET A 1 91 ? -14.465 23.034 7.512 1.00 50.12 91 MET A O 1
ATOM 730 N N . GLN A 1 92 ? -15.366 24.687 6.240 1.00 42.91 92 GLN A N 1
ATOM 731 C CA . GLN A 1 92 ? -15.226 25.788 7.192 1.00 42.91 92 GLN A CA 1
ATOM 732 C C . GLN A 1 92 ? -16.441 25.835 8.110 1.00 42.91 92 GLN A C 1
ATOM 734 O O . GLN A 1 92 ? -17.545 25.489 7.628 1.00 42.91 92 GLN A O 1
#

pLDDT: mean 76.66, std 16.58, range [42.91, 97.38]

Sequence (92 aa):
EKERISNEKFTPQFTFSEIPTTDIDGKSSKKFRCMLALPHQGKVYSHEGYGKSPIKNAVIREALVDVFDVPQDELKMVERRAMNLKPGKPMQ